Protein AF-A0A2V9W9T8-F1 (afdb_monomer)

Solvent-accessible surface area (backbone atoms only — not comparable to full-atom values): 9358 Å² total; per-residue (Å²): 104,85,89,73,42,72,38,23,26,44,35,59,33,46,97,81,64,81,66,38,65,84,40,49,20,57,44,72,73,28,68,50,71,67,50,46,57,50,45,52,52,53,26,51,53,37,30,36,73,73,71,32,62,92,55,62,76,53,64,46,82,41,70,53,76,79,90,75,57,45,49,22,30,40,35,36,38,64,43,96,86,76,39,62,35,36,39,41,30,47,30,69,92,55,33,87,76,69,62,41,52,23,72,48,64,62,72,39,48,57,71,54,33,48,53,38,44,69,62,23,70,52,42,60,54,43,68,31,44,97,96,48,75,48,33,58,59,66,62,51,24,52,48,48,23,52,53,25,45,50,57,69,72,40,74,84,62,61,63,52,75,42,80,69,39,79,47,85

Radius of gyration: 18.44 Å; Cα contacts (8 Å, |Δi|>4): 283; chains: 1; bounding box: 37×42×45 Å

Secondary structure (DSSP, 8-state):
-TTT-SSEEEEE--SS-S-TTTTT-EEEEE-SHHHHHHHHHHHHHHHHHHH-GGG---EEEEE-----SEEEEEEEEEETTTEEEEEEEE-STTHHHH--EEEEPSSP-HHHHHHHHHTSTHHHHHT--TT-PPP-HHHHHHHHHHHHHHHHH-TT-SEEEEEEEEE-

Foldseek 3Di:
DVVQADDKKKAFDFPPDPPRVVLVRIDGRQGDDVSVVVSQVSSQVSCCVPPNNNGGPGIDIGYHDDLPFFWKKWKWAQDPPQGIKIKIAGADDCCVPVVFIFIDADQDDLVRLVVRLVSGPCVVVLCPDPPDHHFPSSVSSVVSNVVRVCCVVCVVDRMDMDGTDGTD

Nearest PDB structures (foldseek):
  4xym-assembly1_B  TM=9.359E-01  e=5.471E-18  Candidatus Korarchaeum cryptofilum OPF8
  4xyl-assembly1_B  TM=9.035E-01  e=3.155E-16  Candidatus Korarchaeum cryptofilum OPF8
  4xz3-assembly1_D  TM=9.061E-01  e=4.289E-16  Candidatus Korarchaeum cryptofilum OPF8
  4xyl-assembly1_D  TM=9.225E-01  e=1.078E-15  Candidatus Korarchaeum cryptofilum OPF8
  4yak-assembly1_D  TM=9.056E-01  e=1.992E-15  Candidatus Korarchaeum cryptofilum OPF8

Structure (mmCIF, N/CA/C/O backbone):
data_AF-A0A2V9W9T8-F1
#
_entry.id   AF-A0A2V9W9T8-F1
#
loop_
_atom_site.group_PDB
_atom_site.id
_atom_site.type_symbol
_atom_site.label_atom_id
_atom_site.label_alt_id
_atom_site.label_comp_id
_atom_site.label_asym_id
_atom_site.label_entity_id
_atom_site.label_seq_id
_atom_site.pdbx_PDB_ins_code
_atom_site.Cartn_x
_atom_site.Cartn_y
_atom_site.Cartn_z
_atom_site.occupancy
_atom_site.B_iso_or_equiv
_atom_site.auth_seq_id
_atom_site.auth_comp_id
_atom_site.auth_asym_id
_atom_site.auth_atom_id
_atom_site.pdbx_PDB_model_num
ATOM 1 N N . ALA A 1 1 ? -1.472 4.694 -23.386 1.00 82.81 1 ALA A N 1
ATOM 2 C CA . ALA A 1 1 ? -1.363 5.999 -22.698 1.00 82.81 1 ALA A CA 1
ATOM 3 C C . ALA A 1 1 ? -2.503 6.929 -23.109 1.00 82.81 1 ALA A C 1
ATOM 5 O O . ALA A 1 1 ? -3.266 7.308 -22.236 1.00 82.81 1 ALA A O 1
ATOM 6 N N . ASN A 1 2 ? -2.699 7.203 -24.406 1.00 91.06 2 ASN A N 1
ATOM 7 C CA . ASN A 1 2 ? -3.766 8.099 -24.898 1.00 91.06 2 ASN A CA 1
ATOM 8 C C . ASN A 1 2 ? -5.186 7.740 -24.419 1.00 91.06 2 ASN A C 1
ATOM 10 O O . ASN A 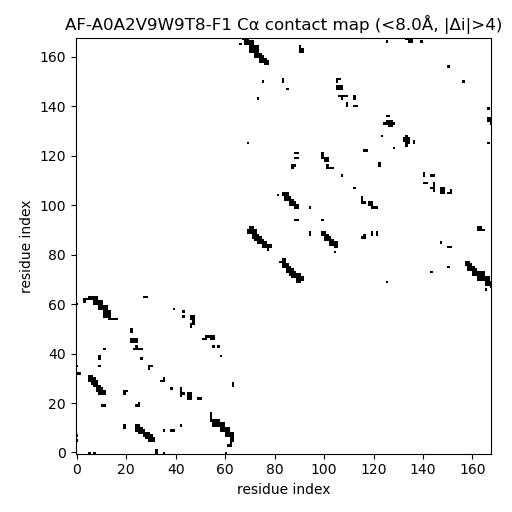1 2 ? -5.977 8.638 -24.170 1.00 91.06 2 ASN A O 1
ATOM 14 N N . SER A 1 3 ? -5.496 6.451 -24.233 1.00 94.81 3 SER A N 1
ATOM 15 C CA . SER A 1 3 ? -6.784 6.000 -23.681 1.00 94.81 3 SER A CA 1
ATOM 16 C C . SER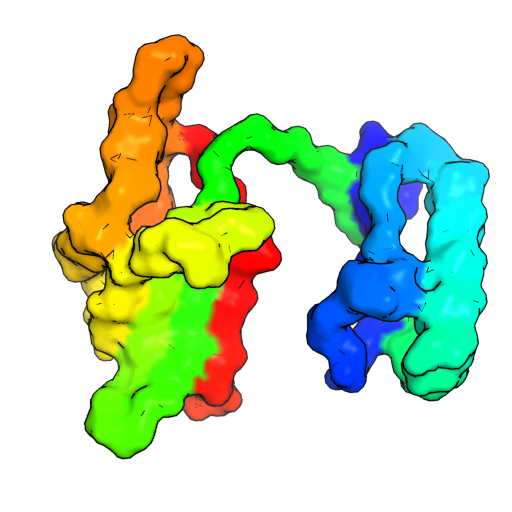 A 1 3 ? -6.955 6.231 -22.172 1.00 94.81 3 SER A C 1
ATOM 18 O O . SER A 1 3 ? -8.083 6.271 -21.702 1.00 94.81 3 SER A O 1
ATOM 20 N N . ILE A 1 4 ? -5.859 6.355 -21.413 1.00 94.44 4 ILE A N 1
ATOM 21 C CA . ILE A 1 4 ? -5.863 6.614 -19.959 1.00 94.44 4 ILE A CA 1
ATOM 22 C C . ILE A 1 4 ? -5.893 8.125 -19.684 1.00 94.44 4 ILE A C 1
ATOM 24 O O . ILE A 1 4 ? -6.480 8.562 -18.700 1.00 94.44 4 ILE A O 1
ATOM 28 N N . GLY A 1 5 ? -5.276 8.918 -20.563 1.00 95.19 5 GLY A N 1
ATOM 29 C CA . GLY A 1 5 ? -5.035 10.340 -20.343 1.00 95.19 5 GLY A CA 1
ATOM 30 C C . GLY A 1 5 ? -3.735 10.591 -19.575 1.00 95.19 5 GLY A C 1
ATOM 31 O O . GLY A 1 5 ? -3.278 9.761 -18.791 1.00 95.19 5 GLY A O 1
ATOM 32 N N . TYR A 1 6 ? -3.110 11.733 -19.847 1.00 95.88 6 TYR A N 1
ATOM 33 C CA . TYR A 1 6 ? -1.859 12.156 -19.220 1.00 95.88 6 TYR A CA 1
ATOM 34 C C . TYR A 1 6 ? -2.124 13.033 -17.979 1.00 95.88 6 TYR A C 1
ATOM 36 O O . TYR A 1 6 ? -3.119 13.759 -17.967 1.00 95.88 6 TYR A O 1
ATOM 44 N N . PRO A 1 7 ? -1.228 13.047 -16.971 1.00 96.62 7 PRO A N 1
ATOM 45 C CA . PRO A 1 7 ? 0.017 12.285 -16.903 1.00 96.62 7 PRO A CA 1
ATOM 46 C C . PRO A 1 7 ? -0.172 10.803 -16.545 1.00 96.62 7 PRO A C 1
ATOM 48 O O . PRO A 1 7 ? -1.097 10.426 -15.828 1.00 96.62 7 PRO A O 1
ATOM 51 N N . VAL A 1 8 ? 0.754 9.964 -17.016 1.00 97.75 8 VAL A N 1
ATOM 52 C CA . VAL A 1 8 ? 0.808 8.522 -16.721 1.00 97.75 8 VAL A CA 1
ATOM 53 C C . VAL A 1 8 ? 2.105 8.132 -16.011 1.00 97.75 8 VAL A C 1
ATOM 55 O O . VAL A 1 8 ? 3.074 8.892 -15.959 1.00 97.75 8 VAL A O 1
ATOM 58 N N . VAL A 1 9 ? 2.117 6.911 -15.489 1.00 97.38 9 VAL A N 1
ATOM 59 C CA . VAL A 1 9 ? 3.267 6.229 -14.901 1.00 97.38 9 VAL A CA 1
ATOM 60 C C . VAL A 1 9 ? 3.571 4.975 -15.712 1.00 97.38 9 VAL A C 1
ATOM 62 O O . VAL A 1 9 ? 2.650 4.235 -16.070 1.00 97.38 9 VAL A O 1
ATOM 65 N N . LEU A 1 10 ? 4.855 4.707 -15.952 1.00 97.94 10 LEU A N 1
ATOM 66 C CA . LEU A 1 10 ? 5.324 3.393 -16.392 1.00 97.94 10 LEU A CA 1
ATOM 67 C C . LEU A 1 10 ? 5.971 2.648 -15.227 1.00 97.94 10 LEU A C 1
ATOM 69 O O . LEU A 1 10 ? 6.828 3.201 -14.536 1.00 97.94 10 LEU A O 1
ATOM 73 N N . LYS A 1 11 ? 5.579 1.387 -15.030 1.00 97.31 11 LYS A N 1
ATOM 74 C CA . LYS A 1 11 ? 6.219 0.472 -14.072 1.00 97.31 11 LYS A CA 1
ATOM 75 C C . LYS A 1 11 ? 6.599 -0.822 -14.775 1.00 97.31 11 LYS A C 1
ATOM 77 O O . LYS A 1 11 ? 5.765 -1.383 -15.483 1.00 97.31 11 LYS A O 1
ATOM 82 N N . LEU A 1 12 ? 7.811 -1.305 -14.535 1.00 97.56 12 LEU A N 1
ATOM 83 C CA . LEU A 1 12 ? 8.317 -2.588 -15.005 1.00 97.56 12 LEU A CA 1
ATOM 84 C C . LEU A 1 12 ? 7.314 -3.709 -14.719 1.00 97.56 12 LEU A C 1
ATOM 86 O O . LEU A 1 12 ? 6.788 -3.822 -13.607 1.00 97.56 12 LEU A O 1
ATOM 90 N N . PHE A 1 13 ? 7.080 -4.538 -15.730 1.00 95.88 13 PHE A N 1
ATOM 91 C CA . PHE A 1 13 ? 6.431 -5.829 -15.589 1.00 95.88 13 PHE A CA 1
ATOM 92 C C . PHE A 1 13 ? 7.507 -6.920 -15.597 1.00 95.88 13 PHE A C 1
ATOM 94 O O . PHE A 1 13 ? 8.297 -7.016 -16.535 1.00 95.88 13 PHE A O 1
ATOM 101 N N . SER A 1 14 ? 7.574 -7.684 -14.511 1.00 94.12 14 SER A N 1
ATOM 102 C CA . SER A 1 14 ? 8.561 -8.734 -14.269 1.00 94.12 14 SER A CA 1
ATOM 103 C C . SER A 1 14 ? 7.986 -9.724 -13.257 1.00 94.12 14 SER A C 1
ATOM 105 O O . SER A 1 14 ? 7.247 -9.312 -12.361 1.00 94.12 14 SER A O 1
ATOM 107 N N . GLU A 1 15 ? 8.315 -11.006 -13.398 1.00 91.50 15 GLU A N 1
ATOM 108 C CA . GLU A 1 15 ? 7.912 -12.069 -12.462 1.00 91.50 15 GLU A CA 1
ATOM 109 C C . GLU A 1 15 ? 8.930 -12.285 -11.332 1.00 91.50 15 GLU A C 1
ATOM 111 O O . GLU A 1 15 ? 8.627 -12.924 -10.329 1.00 91.50 15 GLU A O 1
ATOM 116 N N . THR A 1 16 ? 10.137 -11.744 -11.484 1.00 88.75 16 THR A N 1
ATOM 117 C CA . THR A 1 16 ? 11.289 -11.996 -10.605 1.00 88.75 16 THR A CA 1
ATOM 118 C C . THR A 1 16 ? 11.706 -10.760 -9.811 1.00 88.75 16 THR A C 1
ATOM 120 O O . THR A 1 16 ? 12.253 -10.888 -8.718 1.00 88.75 16 THR A O 1
ATOM 123 N N . ILE A 1 17 ? 11.447 -9.556 -10.333 1.00 89.06 17 ILE A N 1
ATOM 124 C CA . ILE A 1 17 ? 11.831 -8.294 -9.693 1.00 89.06 17 ILE A CA 1
ATOM 125 C C . ILE A 1 17 ? 10.666 -7.741 -8.869 1.00 89.06 17 ILE A C 1
ATOM 127 O O . ILE A 1 17 ? 9.690 -7.216 -9.412 1.00 89.06 17 ILE A O 1
ATOM 131 N N . THR A 1 18 ? 10.808 -7.787 -7.544 1.00 85.19 18 THR A N 1
ATOM 132 C CA . THR A 1 18 ? 9.840 -7.230 -6.587 1.00 85.19 18 THR A CA 1
ATOM 133 C C . THR A 1 18 ? 10.031 -5.719 -6.400 1.00 85.19 18 THR A C 1
ATOM 135 O O . THR A 1 18 ? 9.091 -4.942 -6.592 1.00 85.19 18 THR A O 1
ATOM 138 N N . HIS A 1 19 ? 11.263 -5.269 -6.138 1.00 87.75 19 HIS A N 1
ATOM 139 C CA . HIS A 1 19 ? 11.604 -3.855 -5.935 1.00 87.75 19 HIS A CA 1
ATOM 140 C C . HIS A 1 19 ? 11.970 -3.150 -7.248 1.00 87.75 19 HIS A C 1
ATOM 142 O O . HIS A 1 19 ? 13.130 -2.963 -7.610 1.00 87.75 19 HIS A O 1
ATOM 148 N N . LYS A 1 20 ? 10.940 -2.728 -7.989 1.00 91.19 20 LYS A N 1
ATOM 149 C CA . LYS A 1 20 ? 11.084 -2.108 -9.322 1.00 91.19 20 LYS A CA 1
ATOM 150 C C . LYS A 1 20 ? 11.929 -0.833 -9.310 1.00 91.19 20 LYS A C 1
ATOM 152 O O . LYS A 1 20 ? 12.628 -0.570 -10.282 1.00 91.19 20 LYS A O 1
ATOM 157 N N . THR A 1 21 ? 11.859 -0.027 -8.253 1.00 90.06 21 THR A N 1
ATOM 158 C CA . THR A 1 21 ? 12.597 1.245 -8.166 1.00 90.06 21 THR A CA 1
ATOM 159 C C . THR A 1 21 ? 14.113 1.030 -8.176 1.00 90.06 21 THR A C 1
ATOM 161 O O . THR A 1 21 ? 14.822 1.778 -8.848 1.00 90.06 21 THR A O 1
ATOM 164 N N . ASP A 1 22 ? 14.604 -0.032 -7.536 1.00 89.56 22 ASP A N 1
ATOM 165 C CA . ASP A 1 22 ? 16.040 -0.317 -7.380 1.00 89.56 22 ASP A CA 1
ATOM 166 C C . ASP A 1 22 ? 16.721 -0.577 -8.733 1.00 89.56 22 ASP A C 1
ATOM 168 O O . ASP A 1 22 ? 17.856 -0.162 -9.004 1.00 89.56 22 ASP A O 1
ATOM 172 N N . VAL A 1 23 ? 15.968 -1.178 -9.654 1.00 92.94 23 VAL A N 1
ATOM 173 C CA . VAL A 1 23 ? 16.396 -1.434 -11.034 1.00 92.94 23 VAL A CA 1
ATOM 174 C C . VAL A 1 23 ? 16.021 -0.314 -12.010 1.00 92.94 23 VAL A C 1
ATOM 176 O O . VAL A 1 23 ? 16.103 -0.505 -13.217 1.00 92.94 23 VAL A O 1
ATOM 179 N N . GLY A 1 24 ? 15.592 0.857 -11.523 1.00 93.56 24 GLY A N 1
ATOM 180 C CA . GLY A 1 24 ? 15.155 1.964 -12.385 1.00 93.56 24 GLY A CA 1
ATOM 181 C C . GLY A 1 24 ? 13.846 1.685 -13.137 1.00 93.56 24 GLY A C 1
ATOM 182 O O . GLY A 1 24 ? 13.535 2.345 -14.127 1.00 93.56 24 GLY A O 1
ATOM 183 N N . GLY A 1 25 ? 13.065 0.711 -12.670 1.00 95.44 25 GLY A N 1
ATOM 184 C CA . GLY A 1 25 ? 11.860 0.192 -13.307 1.00 95.44 25 GLY A CA 1
ATOM 185 C C . GLY A 1 25 ? 10.604 1.042 -13.135 1.00 95.44 25 GLY A C 1
ATOM 186 O O . GLY A 1 25 ? 9.515 0.559 -13.432 1.00 95.44 25 GLY A O 1
ATOM 187 N N . VAL A 1 26 ? 10.706 2.275 -12.636 1.00 96.50 26 VAL A N 1
ATOM 188 C CA . VAL A 1 26 ? 9.562 3.174 -12.428 1.00 96.50 26 VAL A CA 1
ATOM 189 C C . VAL A 1 26 ? 9.871 4.548 -13.014 1.00 96.50 26 VAL A C 1
ATOM 191 O O . VAL A 1 26 ? 10.901 5.140 -12.709 1.00 96.50 26 VAL A O 1
ATOM 194 N N . GLN A 1 27 ? 8.963 5.066 -13.841 1.00 97.38 27 GLN A N 1
ATOM 195 C CA . GLN A 1 27 ? 9.041 6.401 -14.439 1.00 97.38 27 GLN A CA 1
ATOM 196 C C . GLN A 1 27 ? 7.710 7.124 -14.222 1.00 97.38 27 GLN A C 1
ATOM 198 O O . GLN A 1 27 ? 6.662 6.669 -14.688 1.00 97.38 27 GLN A O 1
ATOM 203 N N . LEU A 1 28 ? 7.747 8.226 -13.473 1.00 96.00 28 LEU A N 1
ATOM 204 C CA . LEU A 1 28 ? 6.565 8.956 -13.007 1.00 96.00 28 LEU A CA 1
ATOM 205 C C . LEU A 1 28 ? 6.287 10.200 -13.861 1.00 96.00 28 LEU A C 1
ATOM 207 O O . LEU A 1 28 ? 7.177 10.719 -14.529 1.00 96.00 28 LEU A O 1
ATOM 211 N N . ASN A 1 29 ? 5.062 10.729 -13.759 1.00 95.88 29 ASN A N 1
ATOM 212 C CA . ASN A 1 29 ? 4.682 12.053 -14.270 1.00 95.88 29 ASN A CA 1
ATOM 213 C C . ASN A 1 29 ? 4.971 12.261 -15.772 1.00 95.88 29 ASN A C 1
ATOM 215 O O . ASN A 1 29 ? 5.424 13.327 -16.189 1.00 95.88 29 ASN A O 1
ATOM 219 N N . LEU A 1 30 ? 4.712 11.240 -16.590 1.00 97.56 30 LEU A N 1
ATOM 220 C CA . LEU A 1 30 ? 4.925 11.276 -18.036 1.00 97.56 30 LEU A CA 1
ATOM 221 C C . LEU A 1 30 ? 3.752 12.006 -18.682 1.00 97.56 30 LEU A C 1
ATOM 223 O O . LEU A 1 30 ? 2.617 11.559 -18.545 1.00 97.56 30 LEU A O 1
ATOM 227 N N . ARG A 1 31 ? 4.009 13.139 -19.340 1.00 97.50 31 ARG A N 1
ATOM 228 C CA . ARG A 1 31 ? 2.965 14.099 -19.754 1.00 97.50 31 ARG A CA 1
ATOM 229 C C . ARG A 1 31 ? 2.554 14.014 -21.220 1.00 97.50 31 ARG A C 1
ATOM 231 O O . ARG A 1 31 ? 1.563 14.630 -21.595 1.00 97.50 31 ARG A O 1
ATOM 238 N N . ASP A 1 32 ? 3.289 13.259 -22.025 1.00 97.75 32 ASP A N 1
ATOM 239 C CA . ASP A 1 32 ? 3.049 13.128 -23.458 1.00 97.75 32 ASP A CA 1
ATOM 240 C C . ASP A 1 32 ? 3.582 11.792 -24.007 1.00 97.75 32 ASP A C 1
ATOM 242 O O . ASP A 1 32 ? 4.167 10.968 -23.294 1.00 97.75 32 ASP A O 1
ATOM 246 N N . GLU A 1 33 ? 3.328 11.544 -25.291 1.00 97.75 33 GLU A N 1
ATOM 247 C CA . GLU A 1 33 ? 3.736 10.320 -25.982 1.00 97.75 33 GLU A CA 1
ATOM 248 C C . GLU A 1 33 ? 5.258 10.147 -26.031 1.00 97.75 33 GLU A C 1
ATOM 250 O O . GLU A 1 33 ? 5.763 9.042 -25.811 1.00 97.75 33 GLU A O 1
ATOM 255 N N . THR A 1 34 ? 5.993 11.229 -26.281 1.00 98.19 34 THR A N 1
ATOM 256 C CA . THR A 1 34 ? 7.455 11.210 -26.377 1.00 98.19 34 THR A CA 1
ATOM 257 C C . THR A 1 34 ? 8.077 10.809 -25.042 1.00 98.19 34 THR A C 1
ATOM 259 O O . THR A 1 34 ? 8.932 9.921 -25.002 1.00 98.19 34 THR A O 1
ATOM 262 N N . ALA A 1 35 ? 7.597 11.384 -23.937 1.00 98.06 35 ALA A N 1
ATOM 263 C CA . ALA A 1 35 ? 8.007 11.038 -22.583 1.00 98.06 35 ALA A CA 1
ATOM 264 C C . ALA A 1 35 ? 7.761 9.553 -22.282 1.00 98.06 35 ALA A C 1
ATOM 266 O O . ALA A 1 35 ? 8.640 8.888 -21.737 1.00 98.06 35 ALA A O 1
ATOM 267 N N . VAL A 1 36 ? 6.614 9.000 -22.694 1.00 98.12 36 VAL A N 1
ATOM 268 C CA . VAL A 1 36 ? 6.301 7.569 -22.525 1.00 98.12 36 VAL A CA 1
ATOM 269 C C . VAL A 1 36 ? 7.253 6.677 -23.321 1.00 98.12 36 VAL A C 1
ATOM 271 O O . VAL A 1 36 ? 7.772 5.701 -22.778 1.00 98.12 36 VAL A O 1
ATOM 274 N N . ARG A 1 37 ? 7.525 7.003 -24.590 1.00 98.00 37 ARG A N 1
ATOM 275 C CA . ARG A 1 37 ? 8.449 6.223 -25.434 1.00 98.00 37 ARG A CA 1
ATOM 276 C C . ARG A 1 37 ? 9.874 6.237 -24.885 1.00 98.00 37 ARG A C 1
ATOM 278 O O . ARG A 1 37 ? 10.534 5.199 -24.874 1.00 98.00 37 ARG A O 1
ATOM 285 N N . ASN A 1 38 ? 10.331 7.392 -24.408 1.00 98.38 38 ASN A N 1
ATOM 286 C CA . ASN A 1 38 ? 11.647 7.530 -23.794 1.00 98.38 38 ASN A CA 1
ATOM 287 C C . ASN A 1 38 ? 11.726 6.746 -22.480 1.00 98.38 38 ASN A C 1
ATOM 289 O O . ASN A 1 38 ? 12.643 5.950 -22.306 1.00 98.38 38 ASN A O 1
ATOM 293 N N . ALA A 1 39 ? 10.727 6.888 -21.607 1.00 98.12 39 ALA A N 1
ATOM 294 C CA . ALA A 1 39 ? 10.653 6.165 -20.342 1.00 98.12 39 ALA A CA 1
ATOM 295 C C . ALA A 1 39 ? 10.664 4.638 -20.525 1.00 98.12 39 ALA A C 1
ATOM 297 O O . ALA A 1 39 ? 11.348 3.947 -19.774 1.00 98.12 39 ALA A O 1
ATOM 298 N N . TYR A 1 40 ? 9.970 4.110 -21.540 1.00 98.25 40 TYR A N 1
ATOM 299 C CA . TYR A 1 40 ? 10.007 2.681 -21.869 1.00 98.25 40 TYR A CA 1
ATOM 300 C C . TYR A 1 40 ? 11.436 2.200 -22.150 1.00 98.25 40 TYR A C 1
ATOM 302 O O . TYR A 1 40 ? 11.889 1.230 -21.547 1.00 98.25 40 TYR A O 1
ATOM 310 N N . ARG A 1 41 ? 12.159 2.903 -23.034 1.00 98.19 41 ARG A N 1
ATOM 311 C CA . ARG A 1 41 ? 13.544 2.558 -23.396 1.00 98.19 41 ARG A CA 1
ATOM 312 C C . ARG A 1 41 ? 14.479 2.671 -22.196 1.00 98.19 41 ARG A C 1
ATOM 314 O O . ARG A 1 41 ? 15.297 1.785 -21.990 1.00 98.19 41 ARG A O 1
ATOM 321 N N . THR A 1 42 ? 14.325 3.715 -21.382 1.00 98.00 42 THR A N 1
ATOM 322 C CA . THR A 1 42 ? 15.115 3.898 -20.157 1.00 98.00 42 THR A CA 1
ATOM 323 C C . THR A 1 42 ? 14.927 2.736 -19.184 1.00 98.00 42 THR A C 1
ATOM 325 O O . THR A 1 42 ? 15.915 2.204 -18.683 1.00 98.00 42 THR A O 1
ATOM 328 N N . ILE A 1 43 ? 13.680 2.314 -18.938 1.00 97.69 43 ILE A N 1
ATOM 329 C CA . ILE A 1 43 ? 13.399 1.166 -18.064 1.00 97.69 43 ILE A CA 1
ATOM 330 C C . ILE A 1 43 ? 14.025 -0.104 -18.645 1.00 97.69 43 ILE A C 1
ATOM 332 O O . ILE A 1 43 ? 14.710 -0.822 -17.922 1.00 97.69 43 ILE A O 1
ATOM 336 N N . GLN A 1 44 ? 13.821 -0.367 -19.938 1.00 97.56 44 GLN A N 1
ATOM 337 C CA . GLN A 1 44 ? 14.360 -1.556 -20.596 1.00 97.56 44 GLN A CA 1
ATOM 338 C C . GLN A 1 44 ? 15.883 -1.634 -20.452 1.00 97.56 44 GLN A C 1
ATOM 340 O O . GLN A 1 44 ? 16.398 -2.629 -19.944 1.00 97.56 44 GLN A O 1
ATOM 345 N N . SER A 1 45 ? 16.597 -0.567 -20.820 1.00 97.25 45 SER A N 1
ATOM 346 C CA . SER A 1 45 ? 18.056 -0.523 -20.716 1.00 97.25 45 SER A CA 1
ATOM 347 C C . SER A 1 45 ? 18.536 -0.697 -19.275 1.00 97.25 45 SER A C 1
ATOM 349 O O . SER A 1 45 ? 19.445 -1.486 -19.032 1.00 97.25 45 SER A O 1
AT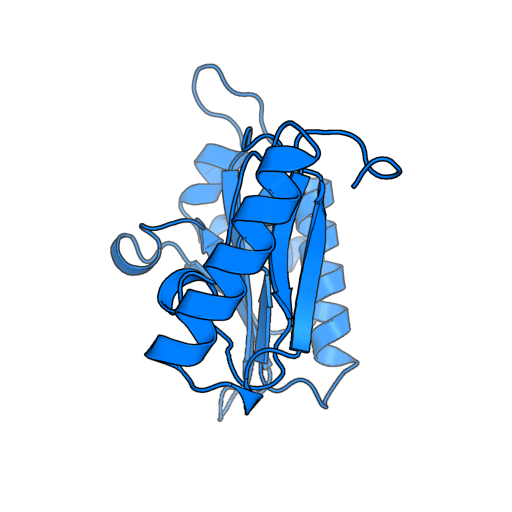OM 351 N N . SER A 1 46 ? 17.905 -0.020 -18.306 1.00 96.44 46 SER A N 1
ATOM 352 C CA . SER A 1 46 ? 18.325 -0.115 -16.903 1.00 96.44 46 SER A CA 1
ATOM 353 C C . SER A 1 46 ? 18.122 -1.518 -16.324 1.00 96.44 46 SER A C 1
ATOM 355 O O . SER A 1 46 ? 18.964 -1.983 -15.557 1.00 96.44 46 SER A O 1
ATOM 357 N N . VAL A 1 47 ? 17.039 -2.204 -16.701 1.00 95.31 47 VAL A N 1
ATOM 358 C CA . VAL A 1 47 ? 16.766 -3.579 -16.260 1.00 95.31 47 VAL A CA 1
ATOM 359 C C . VAL A 1 47 ? 17.723 -4.566 -16.922 1.00 95.31 47 VAL A C 1
ATOM 361 O O . VAL A 1 47 ? 18.253 -5.433 -16.231 1.00 95.31 47 VAL A O 1
ATOM 364 N N . HIS A 1 48 ? 18.002 -4.415 -18.220 1.00 95.19 48 HIS A N 1
ATOM 365 C CA . HIS A 1 48 ? 18.981 -5.255 -18.917 1.00 95.19 48 HIS A CA 1
ATOM 366 C C . HIS A 1 48 ? 20.366 -5.152 -18.263 1.00 95.19 48 HIS A C 1
ATOM 368 O O . HIS A 1 48 ? 21.006 -6.173 -18.034 1.00 95.19 48 HIS A O 1
ATOM 374 N N . GLU A 1 49 ? 20.796 -3.939 -17.906 1.00 95.25 49 GLU A N 1
ATOM 375 C CA . GLU A 1 49 ? 22.090 -3.695 -17.263 1.00 95.25 49 GLU A CA 1
ATOM 376 C C . GLU A 1 49 ? 22.158 -4.257 -15.835 1.00 95.25 49 GLU A C 1
ATOM 378 O O . GLU A 1 49 ? 23.130 -4.915 -15.471 1.00 95.25 49 GLU A O 1
ATOM 383 N N . LYS A 1 50 ? 21.134 -4.004 -15.012 1.00 94.31 50 LYS A N 1
ATOM 384 C CA . LYS A 1 50 ? 21.179 -4.308 -13.571 1.00 94.31 50 LYS A CA 1
ATOM 385 C C . LYS A 1 50 ? 20.706 -5.710 -13.206 1.00 94.31 50 LYS A C 1
ATOM 387 O O . LYS A 1 50 ? 21.113 -6.233 -12.174 1.00 94.31 50 LYS A O 1
ATOM 392 N N . ALA A 1 51 ? 19.807 -6.286 -13.998 1.00 91.25 51 ALA A N 1
ATOM 393 C CA . ALA A 1 51 ? 19.155 -7.555 -13.690 1.00 91.25 51 ALA A CA 1
ATOM 394 C C . ALA A 1 51 ? 19.221 -8.568 -14.841 1.00 91.25 51 ALA A C 1
ATOM 396 O O . ALA A 1 51 ? 18.970 -9.745 -14.613 1.00 91.25 51 ALA A O 1
ATOM 397 N N . GLY A 1 52 ? 19.580 -8.158 -16.059 1.00 91.31 52 GLY A N 1
ATOM 398 C CA . GLY A 1 52 ? 19.625 -9.026 -17.235 1.00 91.31 52 GL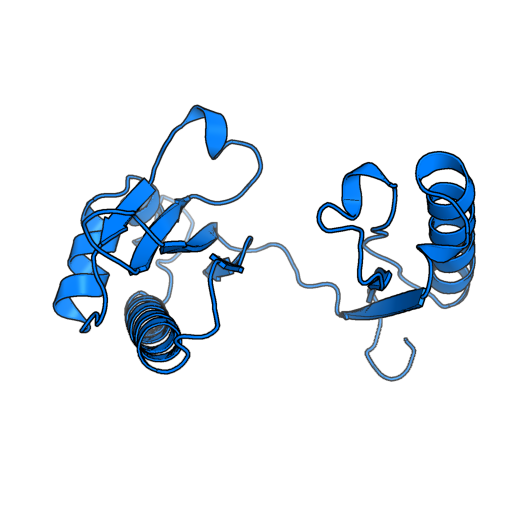Y A CA 1
ATOM 399 C C . GLY A 1 52 ? 18.318 -9.041 -18.032 1.00 91.31 52 GLY A C 1
ATOM 400 O O . GLY A 1 52 ? 17.231 -8.795 -17.505 1.00 91.31 52 GLY A O 1
ATOM 401 N N . GLU A 1 53 ? 18.428 -9.347 -19.326 1.00 89.31 53 GLU A N 1
ATOM 402 C CA . GLU A 1 53 ? 17.347 -9.161 -20.310 1.00 89.31 53 GLU A CA 1
ATOM 403 C C . GLU A 1 53 ? 16.089 -9.988 -20.015 1.00 89.31 53 GLU A C 1
ATOM 405 O O . GLU A 1 53 ? 14.972 -9.504 -20.186 1.00 89.31 53 GLU A O 1
ATOM 410 N N . GLY A 1 54 ? 16.254 -11.212 -19.499 1.00 92.06 54 GLY A N 1
ATOM 411 C CA . GLY A 1 54 ? 15.141 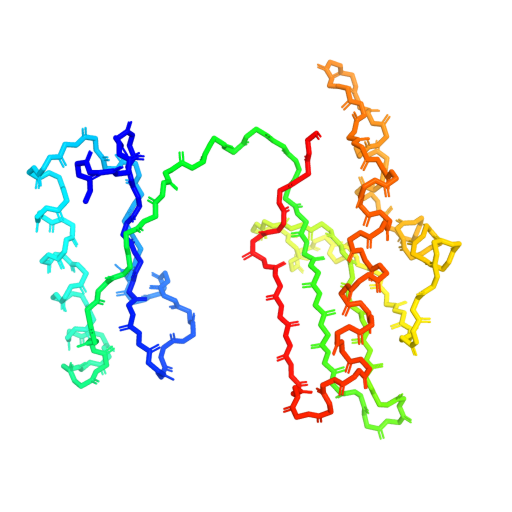-12.116 -19.184 1.00 92.06 54 GLY A CA 1
ATOM 412 C C . GLY A 1 54 ? 14.184 -11.600 -18.103 1.00 92.06 54 GLY A C 1
ATOM 413 O O . GLY A 1 54 ? 13.107 -12.158 -17.926 1.00 92.06 54 GLY A O 1
ATOM 414 N N . ASN A 1 55 ? 14.548 -10.526 -17.396 1.00 92.69 55 ASN A N 1
ATOM 415 C CA . ASN A 1 55 ? 13.723 -9.935 -16.347 1.00 92.69 55 ASN A CA 1
ATOM 416 C C . ASN A 1 55 ? 12.824 -8.793 -16.845 1.00 92.69 55 ASN A C 1
ATOM 418 O O . ASN A 1 55 ? 12.033 -8.264 -16.059 1.00 92.69 55 ASN A O 1
ATOM 422 N N . PHE A 1 56 ? 12.916 -8.414 -18.125 1.00 95.38 56 PHE A N 1
ATOM 423 C CA . PHE A 1 56 ? 12.071 -7.392 -18.738 1.00 95.38 56 PHE A CA 1
ATOM 424 C C . PHE A 1 56 ? 10.942 -8.029 -19.562 1.00 95.38 56 PHE A C 1
ATOM 426 O O . PHE A 1 56 ? 11.121 -8.383 -20.724 1.00 95.38 56 PHE A O 1
ATOM 433 N N . LEU A 1 57 ? 9.742 -8.121 -18.979 1.00 96.38 57 LEU A N 1
ATOM 434 C CA . LEU A 1 57 ? 8.540 -8.607 -19.677 1.00 96.38 57 LEU A CA 1
ATOM 435 C C . LEU A 1 57 ? 7.697 -7.459 -20.264 1.00 96.38 57 LEU A C 1
ATOM 437 O O . LEU A 1 57 ? 6.587 -7.670 -20.752 1.00 96.38 57 LEU A O 1
ATOM 441 N N . GLY A 1 58 ? 8.212 -6.228 -20.208 1.00 96.12 58 GLY A N 1
ATOM 442 C CA . GLY A 1 58 ? 7.540 -5.009 -20.647 1.00 96.12 58 GLY A CA 1
ATOM 443 C C . GLY A 1 58 ? 7.245 -4.050 -19.495 1.00 96.12 58 GLY A C 1
ATOM 444 O O . GLY A 1 58 ? 7.919 -4.039 -18.465 1.00 96.12 58 GLY A O 1
ATOM 445 N N . VAL A 1 59 ? 6.227 -3.208 -19.675 1.00 97.50 59 VAL A N 1
ATOM 446 C CA . VAL A 1 59 ? 5.800 -2.225 -18.672 1.00 97.50 59 VAL A CA 1
ATOM 447 C C . VAL A 1 59 ? 4.281 -2.179 -18.567 1.00 97.50 59 VAL A C 1
ATOM 449 O O . VAL A 1 59 ? 3.562 -2.374 -19.545 1.00 97.50 59 VAL A O 1
ATOM 452 N N . THR A 1 60 ? 3.792 -1.842 -17.381 1.00 97.19 60 THR A N 1
ATOM 453 C CA . THR A 1 60 ? 2.402 -1.441 -17.157 1.00 97.19 60 THR A CA 1
ATOM 454 C C . THR A 1 60 ? 2.273 0.073 -17.293 1.00 97.19 60 THR A C 1
ATOM 456 O O . THR A 1 60 ? 3.155 0.815 -16.854 1.00 97.19 60 THR A O 1
ATOM 459 N N . VAL A 1 61 ? 1.170 0.530 -17.892 1.00 97.12 61 VAL A N 1
ATOM 460 C CA . VAL A 1 61 ? 0.811 1.952 -17.985 1.00 97.12 61 VAL A CA 1
ATOM 461 C C . VAL A 1 61 ? -0.314 2.220 -16.998 1.00 97.12 61 VAL A C 1
ATOM 463 O O . VAL A 1 61 ? -1.356 1.574 -17.072 1.00 97.12 61 VAL A O 1
ATOM 466 N N . GLN A 1 62 ? -0.108 3.157 -16.081 1.00 96.56 62 GLN A N 1
ATOM 467 C CA . GLN A 1 62 ? -1.069 3.488 -15.025 1.00 96.56 62 GLN A CA 1
ATOM 468 C C . GLN A 1 62 ? -1.331 5.000 -15.014 1.00 96.56 62 GLN A C 1
ATOM 470 O O . GLN A 1 62 ? -0.432 5.762 -15.379 1.00 96.56 62 GLN A O 1
ATOM 475 N N . PRO A 1 63 ? -2.528 5.467 -14.620 1.00 95.69 63 PRO A N 1
ATOM 476 C CA . PRO A 1 63 ? -2.757 6.893 -14.402 1.00 95.69 63 PRO A CA 1
ATOM 477 C C . PRO A 1 63 ? -1.845 7.417 -13.284 1.00 95.69 63 PRO A C 1
ATOM 479 O O . PRO A 1 63 ? -1.583 6.717 -12.304 1.00 95.69 63 PRO A O 1
ATOM 482 N N . MET A 1 64 ? -1.360 8.653 -13.417 1.00 94.19 64 MET A N 1
ATOM 483 C CA . MET A 1 64 ? -0.634 9.321 -12.339 1.00 94.19 64 MET A CA 1
ATOM 484 C C . MET A 1 64 ? -1.634 9.915 -11.345 1.00 94.19 64 MET A C 1
ATOM 486 O O . MET A 1 64 ? -2.300 10.909 -11.637 1.00 94.19 64 MET A O 1
ATOM 490 N N . LEU A 1 65 ? -1.721 9.320 -10.157 1.00 89.12 65 LEU A N 1
ATOM 491 C CA . LEU A 1 65 ? -2.522 9.864 -9.065 1.00 89.12 65 LEU A CA 1
ATOM 492 C C . LEU A 1 65 ? -1.792 11.040 -8.403 1.00 89.12 65 LEU A C 1
ATOM 494 O O . LEU A 1 65 ? -0.564 11.044 -8.290 1.00 89.12 65 LEU A O 1
ATOM 498 N N . LYS A 1 66 ? -2.551 12.042 -7.952 1.00 80.12 66 LYS A N 1
ATOM 499 C CA . LYS A 1 66 ? -2.013 13.090 -7.080 1.00 80.12 66 LYS A CA 1
ATOM 500 C C . LYS A 1 66 ? -1.759 12.486 -5.701 1.00 80.12 66 LYS A C 1
ATOM 502 O O . LYS A 1 66 ? -2.648 11.849 -5.147 1.00 80.12 66 LYS A O 1
ATOM 507 N N . LEU A 1 67 ? -0.577 12.723 -5.138 1.00 70.00 67 LEU A N 1
ATOM 508 C CA . LEU A 1 67 ? -0.200 12.278 -3.788 1.00 70.00 67 LEU A CA 1
ATOM 509 C C . LEU A 1 67 ? -0.801 13.193 -2.702 1.00 70.00 67 LEU A C 1
ATOM 511 O O . LEU A 1 67 ? -0.126 13.605 -1.762 1.00 70.00 67 LEU A O 1
ATOM 515 N N . GLU A 1 68 ? -2.069 13.571 -2.849 1.00 79.44 68 GLU A N 1
ATOM 516 C CA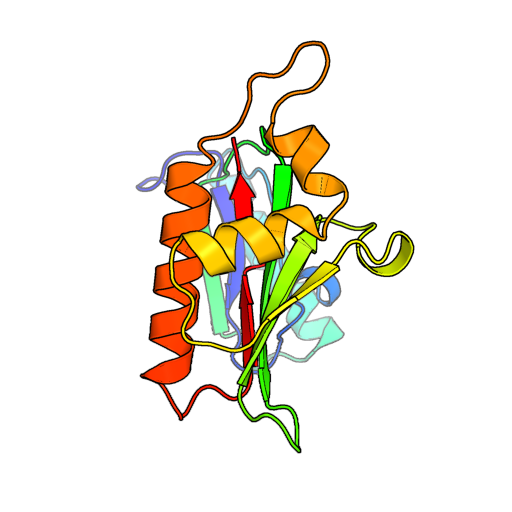 . GLU A 1 68 ? -2.791 14.317 -1.821 1.00 79.44 68 GLU A CA 1
ATOM 517 C C . GLU A 1 68 ? -3.459 13.311 -0.883 1.00 79.44 68 GLU A C 1
ATOM 519 O O . GLU A 1 68 ? -4.514 12.770 -1.179 1.00 79.44 68 GLU A O 1
ATOM 524 N N . GLY A 1 69 ? -2.805 13.022 0.239 1.00 85.50 69 GLY A N 1
ATOM 525 C CA . GLY A 1 69 ? -3.334 12.122 1.260 1.00 85.50 69 GLY A CA 1
ATOM 526 C C . GLY A 1 69 ? -2.283 11.761 2.298 1.00 85.50 69 GLY A C 1
ATOM 527 O O . GLY A 1 69 ? -1.232 12.409 2.386 1.00 85.50 69 GLY A O 1
ATOM 528 N N . TYR A 1 70 ? -2.591 10.761 3.106 1.00 89.62 70 TYR A N 1
ATOM 529 C CA . TYR A 1 70 ? -1.655 10.048 3.961 1.00 89.62 70 TYR A CA 1
ATOM 530 C C . TYR A 1 70 ? -1.288 8.731 3.283 1.00 89.62 70 TYR A C 1
ATOM 532 O O . TYR A 1 70 ? -2.167 8.012 2.810 1.00 89.62 70 TYR A O 1
ATOM 540 N N . GLU A 1 71 ? 0.006 8.430 3.225 1.00 91.88 71 GLU A N 1
ATOM 541 C CA . GLU A 1 71 ? 0.480 7.111 2.817 1.00 91.88 71 GLU A CA 1
ATOM 542 C C . GLU A 1 71 ? 0.397 6.172 4.017 1.00 91.88 71 GLU A C 1
ATOM 544 O O . GLU A 1 71 ? 0.877 6.496 5.104 1.00 91.88 71 GLU A O 1
ATOM 549 N N . LEU A 1 72 ? -0.221 5.017 3.809 1.00 94.25 72 LEU A N 1
ATOM 550 C CA . LEU A 1 72 ? -0.372 3.943 4.780 1.00 94.25 72 LEU A CA 1
ATOM 551 C C . LEU A 1 72 ? 0.215 2.658 4.201 1.00 94.25 72 LEU A C 1
ATOM 553 O O . LEU A 1 72 ? 0.284 2.487 2.981 1.00 94.25 72 LEU A O 1
ATOM 557 N N . ILE A 1 73 ? 0.598 1.740 5.079 1.00 94.94 73 ILE A N 1
ATOM 558 C CA . ILE A 1 73 ? 0.948 0.371 4.711 1.00 94.94 73 ILE A CA 1
ATOM 559 C C . ILE A 1 73 ? -0.076 -0.585 5.306 1.00 94.94 73 ILE A C 1
ATOM 561 O O . ILE A 1 73 ? -0.425 -0.486 6.484 1.00 94.94 73 ILE A O 1
ATOM 565 N N . VAL A 1 74 ? -0.542 -1.522 4.484 1.00 97.38 74 VAL A N 1
ATOM 566 C CA . VAL A 1 74 ? -1.357 -2.653 4.927 1.00 97.38 74 VAL A CA 1
ATOM 567 C C . VAL A 1 74 ? -0.742 -3.920 4.377 1.00 97.38 74 VAL A C 1
ATOM 569 O O . VAL A 1 74 ? -0.412 -3.979 3.197 1.00 97.38 74 VAL A O 1
ATOM 572 N N . GLY A 1 75 ? -0.568 -4.931 5.214 1.00 97.00 75 GLY A N 1
ATOM 573 C CA . GLY A 1 75 ? 0.039 -6.176 4.774 1.00 97.00 75 GLY A CA 1
ATOM 574 C C . GLY A 1 75 ? -0.361 -7.368 5.616 1.00 97.00 75 GLY A C 1
ATOM 575 O O . GLY A 1 75 ? -1.037 -7.239 6.635 1.00 97.00 75 GLY A O 1
ATOM 576 N N . SER A 1 76 ? 0.061 -8.545 5.182 1.00 97.69 76 SER A N 1
ATOM 577 C CA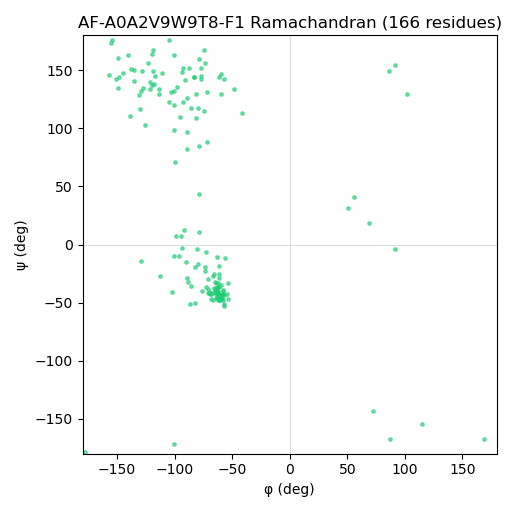 . SER A 1 76 ? -0.038 -9.771 5.947 1.00 97.69 76 SER A CA 1
ATOM 578 C C . SER A 1 76 ? 1.107 -10.710 5.619 1.00 97.69 76 SER A C 1
ATOM 580 O O . SER A 1 76 ? 1.520 -10.807 4.467 1.00 97.69 76 SER A O 1
ATOM 582 N N . SER A 1 77 ? 1.576 -11.431 6.631 1.00 97.00 77 SER A N 1
ATOM 583 C CA . SER A 1 77 ? 2.535 -12.523 6.501 1.00 97.00 77 SER A CA 1
ATOM 584 C C . SER A 1 77 ? 2.168 -13.666 7.450 1.00 97.00 77 SER A C 1
ATOM 586 O O . SER A 1 77 ? 1.369 -13.494 8.373 1.00 97.00 77 SER A O 1
ATOM 588 N N . ILE A 1 78 ? 2.718 -14.856 7.208 1.00 96.62 78 ILE A N 1
ATOM 589 C CA . ILE A 1 78 ? 2.513 -16.016 8.082 1.00 96.62 78 ILE A CA 1
ATOM 590 C C . ILE A 1 78 ? 3.535 -16.003 9.222 1.00 96.62 78 ILE A C 1
ATOM 592 O O . ILE A 1 78 ? 4.734 -16.162 8.996 1.00 96.62 78 ILE A O 1
ATOM 596 N N . ASP A 1 79 ? 3.043 -15.891 10.451 1.00 96.25 79 ASP A N 1
ATOM 597 C CA . ASP A 1 79 ? 3.787 -16.202 11.664 1.00 96.25 79 ASP A CA 1
ATOM 598 C C . ASP A 1 79 ? 3.748 -17.711 11.959 1.00 96.25 79 ASP A C 1
ATOM 600 O O . ASP A 1 79 ? 2.744 -18.393 11.733 1.00 96.25 79 ASP A O 1
ATOM 604 N N . ALA A 1 80 ? 4.850 -18.244 12.491 1.00 94.88 80 ALA A N 1
ATOM 605 C CA . ALA A 1 80 ? 5.004 -19.675 12.750 1.00 94.88 80 ALA A CA 1
ATOM 606 C C . ALA A 1 80 ? 4.060 -20.221 13.838 1.00 94.88 80 ALA A C 1
ATOM 608 O O . ALA A 1 80 ? 3.743 -21.409 13.825 1.00 94.88 80 ALA A O 1
ATOM 609 N N . GLN A 1 81 ? 3.631 -19.380 14.781 1.00 95.94 81 GLN A N 1
ATOM 610 C CA . GLN A 1 81 ? 2.769 -19.758 15.902 1.00 95.94 81 GLN A CA 1
ATOM 611 C C . GLN A 1 81 ? 1.321 -19.327 15.669 1.00 95.94 81 GLN A C 1
ATOM 613 O O . GLN A 1 81 ? 0.399 -20.083 15.971 1.00 95.94 81 GLN A O 1
ATOM 618 N N . PHE A 1 82 ? 1.120 -18.123 15.133 1.00 94.88 82 PHE A N 1
ATOM 619 C CA . PHE A 1 82 ? -0.208 -17.518 15.014 1.00 94.88 82 PHE A CA 1
ATOM 620 C C . PHE A 1 82 ? -0.864 -17.713 13.644 1.00 94.88 82 PHE A C 1
ATOM 622 O O . PHE A 1 82 ? -2.052 -17.431 13.492 1.00 94.88 82 PHE A O 1
ATOM 629 N N . GLY A 1 83 ? -0.129 -18.218 12.649 1.00 94.94 83 GLY A N 1
ATOM 630 C CA . GLY A 1 83 ? -0.613 -18.252 11.274 1.00 94.94 83 GLY A CA 1
ATOM 631 C C . GLY A 1 83 ? -0.611 -16.844 10.667 1.00 94.94 83 GLY A C 1
ATOM 632 O O . GLY A 1 83 ? 0.312 -16.079 10.937 1.00 94.94 83 GLY A O 1
ATOM 633 N N . PRO A 1 84 ? -1.590 -16.474 9.824 1.00 96.50 84 PRO A N 1
ATOM 634 C CA . PRO A 1 84 ? -1.617 -15.146 9.223 1.00 96.50 84 PRO A CA 1
ATOM 635 C C . PRO A 1 84 ? -1.689 -14.033 10.275 1.00 96.50 84 PRO A C 1
ATOM 637 O O . PRO A 1 84 ? -2.561 -14.037 11.140 1.00 96.50 84 PRO A O 1
ATOM 640 N N . VAL A 1 85 ? -0.805 -13.047 10.158 1.00 97.88 85 VAL A N 1
ATOM 641 C CA . VAL A 1 85 ? -0.795 -11.819 10.958 1.00 97.88 85 VAL A CA 1
ATOM 642 C C . VAL A 1 85 ? -0.953 -10.642 10.008 1.00 97.88 85 VAL A C 1
ATOM 644 O O . VAL A 1 85 ? -0.352 -10.626 8.935 1.00 97.88 85 VAL A O 1
ATOM 647 N N . LEU A 1 86 ? -1.783 -9.671 10.375 1.00 98.25 86 LEU A N 1
ATOM 648 C CA . LEU A 1 86 ? -1.991 -8.432 9.634 1.00 98.25 86 LEU A CA 1
ATOM 649 C C . LEU A 1 86 ? -1.085 -7.325 10.167 1.00 98.25 86 LEU A C 1
ATOM 651 O O . LEU A 1 86 ? -0.830 -7.252 11.368 1.00 98.25 86 LEU A O 1
ATOM 655 N N . LEU A 1 87 ? -0.682 -6.427 9.276 1.00 97.19 87 LEU A N 1
ATOM 656 C CA . LEU A 1 87 ? 0.092 -5.220 9.535 1.00 97.19 87 LEU A CA 1
ATOM 657 C C . LEU A 1 87 ? -0.707 -4.000 9.065 1.00 97.19 87 LEU A C 1
ATOM 659 O O . LEU A 1 87 ? -1.220 -3.998 7.948 1.00 97.19 87 LEU A O 1
ATOM 663 N N . PHE A 1 88 ? -0.767 -2.963 9.896 1.00 97.50 88 PHE A N 1
ATOM 664 C CA . PHE A 1 88 ? -1.278 -1.635 9.552 1.00 97.50 88 PHE A CA 1
ATOM 665 C C . PHE A 1 88 ? -0.324 -0.589 10.115 1.00 97.50 88 PHE A C 1
ATOM 667 O O . PHE A 1 88 ? 0.168 -0.755 11.231 1.00 97.50 88 PHE A O 1
ATOM 674 N N . GLY A 1 89 ? -0.066 0.488 9.384 1.00 95.38 89 GLY A N 1
ATOM 675 C CA . GLY A 1 89 ? 0.781 1.563 9.885 1.00 95.38 89 GLY A CA 1
ATOM 676 C C . GLY A 1 89 ? 0.916 2.735 8.931 1.00 95.38 89 GLY A C 1
ATOM 677 O O . GLY A 1 89 ? 0.348 2.740 7.834 1.00 95.38 89 GLY A O 1
ATOM 678 N N . ALA A 1 90 ? 1.715 3.715 9.349 1.00 93.25 90 ALA A N 1
ATOM 679 C CA . ALA A 1 90 ? 2.188 4.761 8.454 1.00 93.25 90 ALA A CA 1
ATOM 680 C C . ALA A 1 90 ? 2.943 4.141 7.266 1.00 93.25 90 ALA A C 1
ATOM 682 O O . ALA A 1 90 ? 3.646 3.145 7.424 1.00 93.25 90 ALA A O 1
ATOM 683 N N . GLY A 1 91 ? 2.775 4.728 6.084 1.00 87.50 91 GLY A N 1
ATOM 684 C CA . GLY A 1 91 ? 3.492 4.406 4.853 1.00 87.50 91 GLY A CA 1
ATOM 685 C C . GLY A 1 91 ? 4.627 5.395 4.560 1.00 87.50 91 GLY A C 1
ATOM 686 O O . GLY A 1 91 ? 4.967 6.259 5.373 1.00 87.50 91 GLY A O 1
ATOM 687 N N . GLY A 1 92 ? 5.212 5.275 3.369 1.00 81.62 92 GLY A N 1
ATOM 688 C CA . GLY A 1 92 ? 6.261 6.169 2.875 1.00 81.62 92 GLY A CA 1
ATOM 689 C C . GLY A 1 92 ? 7.685 5.766 3.270 1.00 81.62 92 GLY A C 1
ATOM 690 O O . GLY A 1 92 ? 7.955 4.657 3.720 1.00 81.62 92 GLY A O 1
ATOM 691 N N . GLN A 1 93 ? 8.644 6.670 3.065 1.00 70.31 93 GLN A N 1
ATOM 692 C CA . GLN A 1 93 ? 10.072 6.345 3.220 1.00 70.31 93 GLN A CA 1
ATOM 693 C C . GLN A 1 93 ? 10.528 6.195 4.679 1.00 70.31 93 GLN A C 1
ATOM 695 O O . GLN A 1 93 ? 11.571 5.607 4.938 1.00 70.31 93 GLN A O 1
ATOM 700 N N . LEU A 1 94 ? 9.774 6.738 5.639 1.00 67.31 94 LEU A N 1
ATOM 701 C CA . LEU A 1 94 ? 10.195 6.807 7.044 1.00 67.31 94 LEU A CA 1
ATOM 702 C C . LEU A 1 94 ? 9.589 5.702 7.924 1.00 67.31 94 LEU A C 1
ATOM 704 O O . LEU A 1 94 ? 9.784 5.717 9.140 1.00 67.31 94 LEU A O 1
ATOM 708 N N . VAL A 1 95 ? 8.895 4.726 7.329 1.00 70.25 95 VAL A N 1
ATOM 709 C CA . VAL A 1 95 ? 8.269 3.600 8.049 1.00 70.25 95 VAL A CA 1
ATOM 710 C C . VAL A 1 95 ? 9.285 2.815 8.871 1.00 70.25 95 VAL A C 1
ATOM 712 O O . VAL A 1 95 ? 9.038 2.508 10.038 1.00 70.25 95 VAL A O 1
ATOM 715 N N . GLU A 1 96 ? 10.461 2.549 8.298 1.00 65.56 96 GLU A N 1
ATOM 716 C CA . GLU A 1 96 ? 11.535 1.812 8.973 1.00 65.56 96 GLU A CA 1
ATOM 717 C C . GLU A 1 96 ? 12.109 2.571 10.181 1.00 65.56 96 GLU A C 1
ATOM 719 O O . GLU A 1 96 ? 12.600 1.956 11.132 1.00 65.56 96 GLU A O 1
ATOM 724 N N . VAL A 1 97 ? 12.002 3.905 10.171 1.00 65.38 97 VAL A N 1
ATOM 725 C CA . VAL A 1 97 ? 12.555 4.793 11.201 1.00 65.38 97 VAL A CA 1
ATOM 726 C C . VAL A 1 97 ? 11.578 4.971 12.360 1.00 65.38 97 VAL A C 1
ATOM 728 O O . VAL A 1 97 ? 11.959 4.778 13.514 1.00 65.38 97 VAL A O 1
ATOM 731 N N . PHE A 1 98 ? 10.319 5.317 12.074 1.00 70.12 98 PHE A N 1
ATOM 732 C CA . PHE A 1 98 ? 9.331 5.621 13.117 1.00 70.12 98 PHE A CA 1
ATOM 733 C C . PHE A 1 98 ? 8.676 4.382 13.724 1.00 70.12 98 PHE A C 1
ATOM 735 O O . PHE A 1 98 ? 8.149 4.467 14.831 1.00 70.12 98 PHE A O 1
ATOM 742 N N . LYS A 1 99 ? 8.731 3.231 13.035 1.00 81.50 99 LYS A N 1
ATOM 743 C CA . LYS A 1 99 ? 8.146 1.957 13.491 1.00 81.50 99 LYS A CA 1
ATOM 744 C C . LYS A 1 99 ? 6.681 2.093 13.934 1.00 81.50 99 LYS A C 1
ATOM 746 O O . LYS A 1 99 ? 6.237 1.356 14.814 1.00 81.50 99 LYS A O 1
ATOM 751 N N . ASP A 1 100 ? 5.943 3.014 13.316 1.00 92.25 100 ASP A N 1
ATOM 752 C CA . ASP A 1 100 ? 4.535 3.267 13.606 1.00 92.25 100 ASP A CA 1
ATOM 753 C C . ASP A 1 100 ? 3.658 2.206 12.938 1.00 92.25 100 ASP A C 1
ATOM 755 O O . ASP A 1 100 ? 3.203 2.362 11.802 1.00 92.25 100 ASP A O 1
ATOM 759 N N . ARG A 1 101 ? 3.504 1.076 13.628 1.00 93.56 101 ARG A N 1
ATOM 760 C CA . ARG A 1 101 ? 2.776 -0.086 13.130 1.00 93.56 101 ARG A CA 1
ATOM 761 C C . ARG A 1 101 ? 2.027 -0.809 14.237 1.00 93.56 101 ARG A C 1
ATOM 763 O O . ARG A 1 101 ? 2.516 -0.933 15.358 1.00 93.56 101 ARG A O 1
ATOM 770 N N . ALA A 1 102 ? 0.897 -1.381 13.858 1.00 96.94 102 ALA A N 1
ATOM 771 C CA . ALA A 1 102 ? 0.086 -2.273 14.661 1.00 96.94 102 ALA A CA 1
ATOM 772 C C . ALA A 1 102 ? -0.009 -3.644 13.991 1.00 96.94 102 ALA A C 1
ATOM 774 O O . ALA A 1 102 ? 0.023 -3.759 12.761 1.00 96.94 102 ALA A O 1
ATOM 775 N N . LEU A 1 103 ? -0.137 -4.682 14.817 1.00 97.31 103 LEU A N 1
ATOM 776 C CA .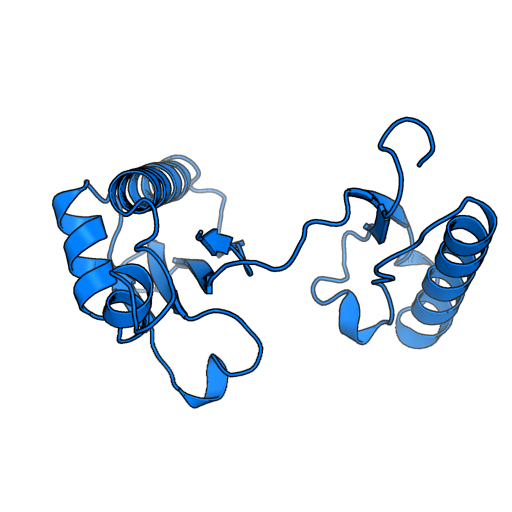 LEU A 1 103 ? -0.359 -6.052 14.374 1.00 97.31 103 LEU A CA 1
ATOM 777 C C . LEU A 1 103 ? -1.705 -6.546 14.891 1.00 97.31 103 LEU A C 1
ATOM 779 O O . LEU A 1 103 ? -2.109 -6.219 16.005 1.00 97.31 103 LEU A O 1
ATOM 783 N N . SER A 1 104 ? -2.384 -7.360 14.093 1.00 97.94 104 SER A N 1
ATOM 784 C CA . SER A 1 104 ? -3.631 -8.004 14.501 1.00 97.94 104 SER A CA 1
ATOM 785 C C . SER A 1 104 ? -3.785 -9.360 13.825 1.00 97.94 104 SER A C 1
ATOM 787 O O . SER A 1 104 ? -3.141 -9.636 12.814 1.00 97.94 104 SER A O 1
ATOM 789 N N . LEU A 1 105 ? -4.640 -10.213 14.379 1.00 97.81 105 LEU A N 1
ATOM 790 C CA . LEU A 1 105 ? -4.957 -11.512 13.798 1.00 97.81 105 LEU A CA 1
ATOM 791 C C . LEU A 1 105 ? -6.262 -11.415 13.001 1.00 97.81 105 LEU A C 1
ATOM 793 O O . LEU A 1 105 ? -7.223 -10.812 13.486 1.00 97.81 105 LEU A O 1
ATOM 797 N N . PRO A 1 106 ? -6.327 -11.994 11.793 1.00 96.81 106 PRO A N 1
ATOM 798 C CA . PRO A 1 106 ? -7.566 -12.069 11.046 1.00 96.81 106 PRO A CA 1
ATOM 799 C C . PRO A 1 106 ? -8.478 -13.204 11.577 1.00 96.81 106 PRO A C 1
ATOM 801 O O . PRO A 1 106 ? -7.983 -14.157 12.183 1.00 96.81 106 PRO A O 1
ATOM 804 N N . PRO A 1 107 ? -9.799 -13.169 11.311 1.00 96.69 107 PRO A N 1
ATOM 805 C CA . PRO A 1 107 ? -10.513 -12.112 10.604 1.00 96.69 107 PRO A CA 1
ATOM 806 C C . PRO A 1 107 ? -10.752 -10.873 11.481 1.00 96.69 107 PRO A C 1
ATOM 808 O O . PRO A 1 107 ? -11.086 -10.978 12.660 1.00 96.69 107 PRO A O 1
ATOM 811 N N . LEU A 1 108 ? -10.650 -9.691 10.879 1.00 98.38 108 LEU A N 1
ATOM 812 C CA . LEU A 1 108 ? -11.072 -8.438 11.493 1.00 98.38 108 LEU A CA 1
ATOM 813 C C . LEU A 1 108 ? -12.577 -8.233 11.302 1.00 98.38 108 LEU A C 1
ATOM 815 O O . LEU A 1 108 ? -13.137 -8.522 10.246 1.00 98.38 108 LEU A O 1
ATOM 819 N N . ASN A 1 109 ? -13.211 -7.656 12.317 1.00 98.19 109 ASN A N 1
ATOM 820 C CA . ASN A 1 109 ? -14.437 -6.876 12.165 1.00 98.19 109 ASN A CA 1
ATOM 821 C C . ASN A 1 109 ? -14.092 -5.381 12.305 1.00 98.19 109 ASN A C 1
ATOM 823 O O . ASN A 1 109 ? -12.949 -5.036 12.614 1.00 98.19 109 ASN A O 1
ATOM 827 N N . THR A 1 110 ? -15.064 -4.490 12.109 1.00 97.62 110 THR A N 1
ATOM 828 C CA . THR A 1 110 ? -14.836 -3.035 12.177 1.00 97.62 110 THR A CA 1
ATOM 829 C C . THR A 1 110 ? -14.280 -2.590 13.532 1.00 97.62 110 THR A C 1
ATOM 831 O O . THR A 1 110 ? -13.348 -1.795 13.581 1.00 97.62 110 THR A O 1
ATOM 834 N N . THR A 1 111 ? -14.749 -3.168 14.644 1.00 98.06 111 THR A N 1
ATOM 835 C CA . THR A 1 111 ? -14.214 -2.872 15.985 1.00 98.06 111 THR A CA 1
ATOM 836 C C . THR A 1 111 ? -12.738 -3.254 16.129 1.00 98.06 111 THR A C 1
ATOM 838 O O . THR A 1 111 ? -11.962 -2.498 16.710 1.00 98.06 111 THR A O 1
ATOM 841 N N . LEU A 1 112 ? -12.327 -4.415 15.613 1.00 98.25 112 LEU A N 1
ATOM 842 C CA . LEU A 1 112 ? -10.930 -4.854 15.646 1.00 98.25 112 LEU A CA 1
ATOM 843 C C . LEU A 1 112 ? -10.054 -4.030 14.697 1.00 98.25 112 LEU A C 1
ATOM 845 O O . LEU A 1 112 ? -8.933 -3.692 15.067 1.00 98.25 112 LEU A O 1
ATOM 849 N N . ALA A 1 113 ? -10.568 -3.666 13.519 1.00 98.31 113 ALA A N 1
ATOM 850 C CA . ALA A 1 113 ? -9.883 -2.776 12.584 1.00 98.31 113 ALA A CA 1
ATOM 851 C C . ALA A 1 113 ? -9.634 -1.396 13.212 1.00 98.31 113 ALA A C 1
ATOM 853 O O . ALA A 1 113 ? -8.500 -0.920 13.228 1.00 98.31 113 ALA A O 1
ATOM 854 N N . ARG A 1 114 ? -10.660 -0.808 13.838 1.00 98.00 114 ARG A N 1
ATOM 855 C CA . ARG A 1 114 ? -10.550 0.455 14.574 1.00 98.00 114 ARG A CA 1
ATOM 856 C C . ARG A 1 114 ? -9.510 0.379 15.692 1.00 98.00 114 ARG A C 1
ATOM 858 O O . ARG A 1 114 ? -8.624 1.224 15.756 1.00 98.00 114 ARG A O 1
ATOM 865 N N . ARG A 1 115 ? -9.549 -0.672 16.517 1.00 97.94 115 ARG A N 1
ATOM 866 C CA . ARG A 1 115 ? -8.554 -0.881 17.586 1.00 97.94 115 ARG A CA 1
ATOM 867 C C . ARG A 1 115 ? -7.133 -1.045 17.058 1.00 97.94 115 ARG A C 1
ATOM 869 O O . ARG A 1 115 ? -6.195 -0.584 17.696 1.00 97.94 115 ARG A O 1
ATOM 876 N N . MET A 1 116 ? -6.966 -1.709 15.918 1.00 97.81 116 MET A N 1
ATOM 877 C CA . MET A 1 116 ? -5.664 -1.841 15.265 1.00 97.81 116 MET A CA 1
ATOM 878 C C . MET A 1 116 ? -5.142 -0.470 14.814 1.00 97.81 116 MET A C 1
ATOM 880 O O . MET A 1 116 ? -3.974 -0.165 15.027 1.00 97.81 116 MET A O 1
ATOM 884 N N . MET A 1 117 ? -6.004 0.386 14.262 1.00 97.25 117 MET A N 1
ATOM 885 C CA . MET A 1 117 ? -5.635 1.758 13.899 1.00 97.25 117 MET A CA 1
ATOM 886 C C . MET A 1 117 ? -5.273 2.607 15.128 1.00 97.25 117 MET A C 1
ATOM 888 O O . MET A 1 117 ? -4.288 3.338 15.091 1.00 97.25 117 MET A O 1
ATOM 892 N N . GLU A 1 118 ? -6.009 2.474 16.235 1.00 97.12 118 GLU A N 1
ATOM 893 C CA . GLU A 1 118 ? -5.766 3.192 17.504 1.00 97.12 118 GLU A CA 1
ATOM 894 C C . GLU A 1 118 ? -4.408 2.886 18.149 1.00 97.12 118 GLU A C 1
ATOM 896 O O . GLU A 1 118 ? -3.924 3.660 18.973 1.00 97.12 118 GLU A O 1
ATOM 901 N N . GLN A 1 119 ? -3.761 1.787 17.761 1.00 96.75 119 GLN A N 1
ATOM 902 C CA . GLN A 1 119 ? -2.408 1.443 18.206 1.00 96.75 119 GLN A CA 1
ATOM 903 C C . GLN A 1 119 ? -1.306 2.192 17.439 1.00 96.75 119 GLN A C 1
ATOM 905 O O . GLN A 1 119 ? -0.130 2.030 17.766 1.00 96.75 119 GLN A O 1
ATOM 910 N N . THR A 1 120 ? -1.664 2.994 16.433 1.00 95.31 120 THR A N 1
ATOM 911 C CA . THR A 1 120 ? -0.723 3.749 15.595 1.00 95.31 120 THR A CA 1
ATOM 912 C C . THR A 1 120 ? -0.815 5.252 15.848 1.00 95.31 120 THR A C 1
ATOM 914 O O . THR A 1 120 ? -1.881 5.796 16.132 1.00 95.31 120 THR A O 1
ATOM 917 N N . GLN A 1 121 ? 0.309 5.947 15.708 1.00 92.56 121 GLN A N 1
ATOM 918 C CA . GLN A 1 121 ? 0.399 7.404 15.796 1.00 92.56 121 GLN A CA 1
ATOM 919 C C . GLN A 1 121 ? -0.239 8.081 14.579 1.00 92.56 121 GLN A C 1
ATOM 921 O O . GLN A 1 121 ? -0.780 9.184 14.700 1.00 92.56 121 GLN A O 1
ATOM 926 N N . VAL A 1 122 ? -0.219 7.426 13.411 1.00 92.56 122 VAL A N 1
ATOM 927 C CA . VAL A 1 122 ? -0.814 7.958 12.180 1.00 92.56 122 VAL A CA 1
ATOM 928 C C . VAL A 1 122 ? -2.319 8.190 12.309 1.00 92.56 122 VAL A C 1
ATOM 930 O O . VAL A 1 122 ? -2.827 9.096 11.651 1.00 92.56 122 VAL A O 1
ATOM 933 N N . LEU A 1 123 ? -3.030 7.483 13.202 1.00 94.19 123 LEU A N 1
ATOM 934 C CA . LEU A 1 123 ? -4.461 7.713 13.426 1.00 94.19 123 LEU A CA 1
ATOM 935 C C . LEU A 1 123 ? -4.771 9.177 13.759 1.00 94.19 123 LEU A C 1
ATOM 937 O O . LEU A 1 123 ? -5.696 9.739 13.181 1.00 94.19 123 LEU A O 1
ATOM 941 N N . SER A 1 124 ? -3.966 9.831 14.602 1.00 91.06 124 SER A N 1
ATOM 942 C CA . SER A 1 124 ? -4.178 11.247 14.937 1.00 91.06 124 SER A CA 1
ATOM 943 C C . SER A 1 124 ? -4.067 12.163 13.715 1.00 91.06 124 SER A C 1
ATOM 945 O O . SER A 1 124 ? -4.706 13.210 13.661 1.00 91.06 124 SER A O 1
ATOM 947 N N . ALA A 1 125 ? -3.266 11.781 12.717 1.00 90.44 125 ALA A N 1
ATOM 948 C CA . ALA A 1 125 ? -3.194 12.500 11.452 1.00 90.44 125 ALA A CA 1
ATOM 949 C C . ALA A 1 125 ? -4.420 12.210 10.569 1.00 90.44 125 ALA A C 1
ATOM 951 O O . ALA A 1 125 ? -4.961 13.132 9.959 1.00 90.44 125 ALA A O 1
ATOM 952 N N . LEU A 1 126 ? -4.883 10.957 10.545 1.00 92.69 126 LEU A N 1
ATOM 953 C CA . LEU A 1 126 ? -6.078 10.525 9.813 1.00 92.69 126 LEU A CA 1
ATOM 954 C C . LEU A 1 126 ? -7.369 11.157 10.358 1.00 92.69 126 LEU A C 1
ATOM 956 O O . LEU A 1 126 ? -8.275 11.445 9.582 1.00 92.69 126 LEU A O 1
ATOM 960 N N . GLU A 1 127 ? -7.444 11.433 11.661 1.00 92.31 127 GLU A N 1
ATOM 961 C CA . GLU A 1 127 ? -8.551 12.155 12.312 1.00 92.31 127 GLU A CA 1
ATOM 962 C C . GLU A 1 127 ? -8.562 13.665 12.009 1.00 92.31 127 GLU A C 1
ATOM 964 O O . GLU A 1 127 ? -9.521 14.367 12.332 1.00 92.31 127 GLU A O 1
ATOM 969 N N . GLY A 1 128 ? -7.526 14.162 11.330 1.00 86.62 128 GLY A N 1
ATOM 970 C CA . GLY A 1 128 ? -7.382 15.554 10.935 1.00 86.62 128 GLY A CA 1
ATOM 971 C C . GLY A 1 128 ? -6.429 16.328 11.845 1.00 86.62 128 GLY A C 1
ATOM 972 O O . GLY A 1 128 ? -6.554 16.371 13.066 1.00 86.62 128 GLY A O 1
ATOM 973 N N . VAL A 1 129 ? -5.486 17.021 11.213 1.00 81.81 129 VAL A N 1
ATOM 974 C CA . VAL A 1 129 ? -4.552 17.961 11.851 1.00 81.81 129 VAL A CA 1
ATOM 975 C C . VAL A 1 129 ? -4.747 19.347 11.242 1.00 81.81 129 VAL A C 1
ATOM 977 O O . VAL A 1 129 ? -5.362 19.486 10.187 1.00 81.81 129 VAL A O 1
ATOM 980 N N . ARG A 1 130 ? -4.237 20.398 11.896 1.00 73.75 130 ARG A N 1
ATOM 981 C CA . ARG A 1 130 ? -4.430 21.804 11.482 1.00 73.75 130 ARG A CA 1
ATOM 982 C C . ARG A 1 130 ? -4.316 21.996 9.959 1.00 73.75 130 ARG A C 1
ATOM 984 O O . ARG A 1 130 ? -3.235 21.862 9.397 1.00 73.75 130 ARG A O 1
ATOM 991 N N . GLY A 1 131 ? -5.432 22.357 9.320 1.00 73.56 131 GLY A N 1
ATOM 992 C CA . GLY A 1 131 ? -5.506 22.654 7.883 1.00 73.56 131 GLY A CA 1
ATOM 993 C C . GLY A 1 131 ? -5.858 21.474 6.967 1.00 73.56 131 GLY A C 1
ATOM 994 O O . GLY A 1 131 ? -6.055 21.699 5.776 1.00 73.56 131 GLY A O 1
ATOM 995 N N . ARG A 1 132 ? -5.996 20.247 7.490 1.00 80.88 132 ARG A N 1
ATOM 996 C CA . ARG A 1 132 ? -6.433 19.058 6.739 1.00 80.88 132 ARG A CA 1
ATOM 997 C C . ARG A 1 132 ? -7.698 18.465 7.358 1.00 80.88 132 ARG A C 1
ATOM 999 O O . ARG A 1 132 ? -7.836 18.425 8.577 1.00 80.88 132 ARG A O 1
ATOM 1006 N N . LYS A 1 133 ? -8.629 18.020 6.513 1.00 85.50 133 LYS A N 1
ATOM 1007 C CA . LYS A 1 133 ? -9.814 17.281 6.967 1.00 85.50 133 LYS A CA 1
ATOM 1008 C C . LYS A 1 133 ? -9.416 15.865 7.384 1.00 85.50 133 LYS A C 1
ATOM 1010 O O . LYS A 1 133 ? -8.399 15.355 6.918 1.00 85.50 133 LYS A O 1
ATOM 1015 N N . ALA A 1 134 ? -10.231 15.270 8.247 1.00 91.00 134 ALA A N 1
ATOM 1016 C CA . ALA A 1 134 ? -10.161 13.845 8.521 1.00 91.00 134 ALA A CA 1
ATOM 1017 C C . ALA A 1 134 ? -10.406 13.047 7.234 1.00 91.00 134 ALA A C 1
ATOM 1019 O O . ALA A 1 134 ? -11.207 13.473 6.396 1.00 91.00 134 ALA A O 1
ATOM 1020 N N . VAL A 1 135 ? -9.749 11.897 7.119 1.00 93.56 135 VAL A N 1
ATOM 1021 C CA . VAL A 1 135 ? -10.044 10.914 6.069 1.00 93.56 135 VAL A CA 1
ATOM 1022 C C . VAL A 1 135 ? -11.356 10.189 6.384 1.00 93.56 135 VAL A C 1
ATOM 1024 O O . VAL A 1 135 ? -11.851 10.229 7.515 1.00 93.56 135 VAL A O 1
ATOM 1027 N N . ASP A 1 136 ? -11.901 9.461 5.412 1.00 94.81 136 ASP A N 1
ATOM 1028 C CA . ASP A 1 136 ? -13.019 8.546 5.661 1.00 94.81 136 ASP A CA 1
ATOM 1029 C C . ASP A 1 136 ? -12.553 7.307 6.454 1.00 94.81 136 ASP A C 1
ATOM 1031 O O . ASP A 1 136 ? -12.159 6.277 5.897 1.00 94.81 136 ASP A O 1
ATOM 1035 N N . LEU A 1 137 ? -12.572 7.420 7.787 1.00 95.69 137 LEU A N 1
ATOM 1036 C CA . LEU A 1 137 ? -12.170 6.338 8.690 1.00 95.69 137 LEU A CA 1
ATOM 1037 C C . LEU A 1 137 ? -13.059 5.098 8.540 1.00 95.69 137 LEU A C 1
ATOM 1039 O O . LEU A 1 137 ? -12.556 3.986 8.659 1.00 95.69 137 LEU A O 1
ATOM 1043 N N . ALA A 1 138 ? -14.349 5.265 8.239 1.00 96.31 138 ALA A N 1
ATOM 1044 C CA . ALA A 1 138 ? -15.261 4.137 8.069 1.00 96.31 138 ALA A CA 1
ATOM 1045 C C . ALA A 1 138 ? -14.920 3.339 6.800 1.00 96.31 138 ALA A C 1
ATOM 1047 O O . ALA A 1 138 ? -14.903 2.107 6.826 1.00 96.31 138 ALA A O 1
ATOM 1048 N N . ALA A 1 139 ? -14.582 4.027 5.704 1.00 97.12 139 ALA A N 1
ATOM 1049 C CA . ALA A 1 139 ? -14.101 3.375 4.489 1.00 97.12 139 ALA A CA 1
ATOM 1050 C C . ALA A 1 139 ? -12.764 2.647 4.712 1.00 97.12 139 ALA A C 1
ATOM 1052 O O . ALA A 1 139 ? -12.566 1.554 4.175 1.00 97.12 139 ALA A O 1
ATOM 1053 N N . LEU A 1 140 ? -11.862 3.213 5.522 1.00 97.06 140 LEU A N 1
ATOM 1054 C CA . LEU A 1 140 ? -10.595 2.566 5.872 1.00 97.06 140 LEU A CA 1
ATOM 1055 C C . LEU A 1 140 ? -10.800 1.321 6.754 1.00 97.06 140 LEU A C 1
ATOM 1057 O O . LEU A 1 140 ? -10.180 0.288 6.505 1.00 97.06 140 LEU A O 1
ATOM 1061 N N . GLU A 1 141 ? -11.693 1.384 7.743 1.00 98.06 141 GLU A N 1
ATOM 1062 C CA . GLU A 1 141 ? -12.067 0.232 8.574 1.00 98.06 141 GLU A CA 1
ATOM 1063 C C . GLU A 1 141 ? -12.647 -0.905 7.719 1.00 98.06 141 GLU A C 1
ATOM 1065 O O . GLU A 1 141 ? -12.215 -2.052 7.837 1.00 98.06 141 GLU A O 1
ATOM 1070 N N . GLU A 1 142 ? -13.571 -0.591 6.807 1.00 98.25 142 GLU A N 1
ATOM 1071 C CA . GLU A 1 142 ? -14.152 -1.564 5.872 1.00 98.25 142 GLU A CA 1
ATOM 1072 C C . GLU A 1 142 ? -13.092 -2.155 4.928 1.00 98.25 142 GLU A C 1
ATOM 1074 O O . GLU A 1 142 ? -13.086 -3.361 4.666 1.00 98.25 142 GLU A O 1
ATOM 1079 N N . PHE A 1 143 ? -12.154 -1.335 4.445 1.00 98.19 143 PHE A N 1
ATOM 1080 C CA . PHE A 1 143 ? -11.021 -1.806 3.649 1.00 98.19 143 PHE A CA 1
ATOM 1081 C C . PHE A 1 143 ? -10.176 -2.835 4.416 1.00 98.19 143 PHE A C 1
ATOM 1083 O O . PHE A 1 143 ? -9.869 -3.897 3.869 1.00 98.19 143 PHE A O 1
ATOM 1090 N N . LEU A 1 144 ? -9.853 -2.570 5.686 1.00 98.44 144 LEU A N 1
ATOM 1091 C CA . LEU A 1 144 ? -9.096 -3.498 6.535 1.00 98.44 144 LEU A CA 1
ATOM 1092 C C . LEU A 1 144 ? -9.859 -4.800 6.801 1.00 98.44 144 LEU A C 1
ATOM 1094 O O . LEU A 1 144 ? -9.260 -5.877 6.773 1.00 98.44 144 LEU A O 1
ATOM 1098 N N . VAL A 1 145 ? -11.176 -4.727 7.010 1.00 98.69 145 VAL A N 1
ATOM 1099 C CA . VAL A 1 145 ? -12.033 -5.913 7.164 1.00 98.69 145 VAL A CA 1
ATOM 1100 C C . VAL A 1 145 ? -11.994 -6.779 5.905 1.00 98.69 145 VAL A C 1
ATOM 1102 O O . VAL A 1 145 ? -11.750 -7.983 5.998 1.00 98.69 145 VAL A O 1
ATOM 1105 N N . ARG A 1 146 ? -12.149 -6.186 4.717 1.00 98.44 146 ARG A N 1
ATOM 1106 C CA . ARG A 1 146 ? -12.094 -6.927 3.444 1.00 98.44 146 ARG A CA 1
ATOM 1107 C C . ARG A 1 146 ? -10.716 -7.506 3.159 1.00 98.44 146 ARG A C 1
ATOM 1109 O O . ARG A 1 146 ? -10.612 -8.650 2.723 1.00 98.44 146 ARG A O 1
ATOM 1116 N N . PHE A 1 147 ? -9.658 -6.744 3.429 1.00 98.31 147 PHE A N 1
ATOM 1117 C CA . PHE A 1 147 ? -8.287 -7.236 3.315 1.00 98.31 147 PHE A CA 1
ATOM 1118 C C . PHE A 1 147 ? -8.062 -8.441 4.236 1.00 98.31 147 PHE A C 1
ATOM 1120 O O . PHE A 1 147 ? -7.520 -9.464 3.823 1.00 98.31 147 PHE A O 1
ATOM 1127 N N . SER A 1 148 ? -8.553 -8.359 5.472 1.00 98.12 148 SER A N 1
ATOM 1128 C CA . SER A 1 148 ? -8.485 -9.456 6.427 1.00 98.12 148 SER A CA 1
ATOM 1129 C C . SER A 1 148 ? -9.249 -10.701 5.964 1.00 98.12 148 SER A C 1
ATOM 1131 O O . SER A 1 148 ? -8.732 -11.810 6.098 1.00 98.12 148 SER A O 1
ATOM 1133 N N . GLN A 1 149 ? -10.445 -10.533 5.393 1.00 97.94 149 GLN A N 1
ATOM 1134 C CA . GLN A 1 149 ? -11.226 -11.633 4.818 1.00 97.94 149 GLN A CA 1
ATOM 1135 C C . GLN A 1 149 ? -10.484 -12.304 3.657 1.00 97.94 149 GLN A C 1
ATOM 1137 O O . GLN A 1 149 ? -10.359 -13.528 3.648 1.00 97.94 149 GLN A O 1
ATOM 1142 N N . LEU A 1 150 ? -9.905 -11.517 2.742 1.00 97.81 150 LEU A N 1
ATOM 1143 C CA . LEU A 1 150 ? -9.093 -12.027 1.634 1.00 97.81 150 LEU A CA 1
ATOM 1144 C C . LEU A 1 150 ? -7.962 -12.938 2.135 1.00 97.81 150 LEU A C 1
ATOM 1146 O O . LEU A 1 150 ? -7.771 -14.030 1.602 1.00 97.81 150 LEU A O 1
ATOM 1150 N N . VAL A 1 151 ? -7.236 -12.510 3.171 1.00 97.19 151 VAL A N 1
ATOM 1151 C CA . VAL A 1 151 ? -6.131 -13.282 3.763 1.00 97.19 151 VAL A CA 1
ATOM 1152 C C . VAL A 1 151 ? -6.616 -14.618 4.341 1.00 97.19 151 VAL A C 1
ATOM 1154 O O . VAL A 1 151 ? -5.958 -15.641 4.156 1.00 97.19 151 VAL A O 1
ATOM 1157 N N . VAL A 1 152 ? -7.772 -14.640 5.013 1.00 96.00 152 VAL A N 1
ATOM 1158 C CA . VAL A 1 152 ? -8.335 -15.872 5.604 1.00 96.00 152 VAL A CA 1
ATOM 1159 C C . VAL A 1 152 ? -8.817 -16.844 4.531 1.00 96.00 152 VAL A C 1
ATOM 1161 O O . VAL A 1 152 ? -8.592 -18.053 4.637 1.00 96.00 152 VAL A O 1
ATOM 1164 N N . GLU A 1 153 ? -9.485 -16.330 3.502 1.00 96.69 153 GLU A N 1
ATOM 1165 C CA . GLU A 1 153 ? -10.068 -17.144 2.436 1.00 96.69 153 GLU A CA 1
ATOM 1166 C C . GLU A 1 153 ? -8.998 -17.717 1.500 1.00 96.69 153 GLU A C 1
ATOM 1168 O O . GLU A 1 153 ? -9.093 -18.865 1.060 1.00 96.69 153 GLU A O 1
ATOM 1173 N N . GLN A 1 154 ? -7.940 -16.954 1.225 1.00 96.81 154 GLN A N 1
ATOM 1174 C CA . GLN A 1 154 ? -6.910 -17.318 0.258 1.00 96.81 154 GLN A CA 1
ATOM 1175 C C . GLN A 1 154 ? -5.662 -17.893 0.935 1.00 96.81 154 GLN A C 1
ATOM 1177 O O . GLN A 1 154 ? -4.580 -17.314 0.888 1.00 96.81 154 GLN A O 1
ATOM 1182 N N . ARG A 1 155 ? -5.768 -19.115 1.474 1.00 91.06 155 ARG A N 1
ATOM 1183 C CA . ARG A 1 155 ? -4.668 -19.822 2.179 1.00 91.06 155 ARG A CA 1
ATOM 1184 C C . ARG A 1 155 ? -3.367 -20.014 1.379 1.00 91.06 155 ARG A C 1
ATOM 1186 O O . ARG A 1 155 ? -2.361 -20.442 1.934 1.00 91.06 155 ARG A O 1
ATOM 1193 N N . ARG A 1 156 ? -3.387 -19.768 0.064 1.00 94.44 156 ARG A N 1
ATOM 1194 C CA . ARG A 1 156 ? -2.201 -19.829 -0.810 1.00 94.44 156 ARG A CA 1
ATOM 1195 C C . ARG A 1 156 ? -1.327 -18.577 -0.714 1.00 94.44 156 ARG A C 1
ATOM 1197 O O . ARG A 1 156 ? -0.181 -18.622 -1.156 1.00 94.44 156 ARG A O 1
ATOM 1204 N N . ILE A 1 157 ? -1.855 -17.485 -0.168 1.00 93.19 157 ILE A N 1
ATOM 1205 C CA . ILE A 1 157 ? -1.111 -16.251 0.063 1.00 93.19 157 ILE A CA 1
ATOM 1206 C C . ILE A 1 157 ? -0.186 -16.476 1.261 1.00 93.19 157 ILE A C 1
ATOM 1208 O O . ILE A 1 157 ? -0.648 -16.705 2.375 1.00 93.19 157 ILE A O 1
ATOM 1212 N N . ARG A 1 158 ? 1.130 -16.441 1.025 1.00 93.69 158 ARG A N 1
ATOM 1213 C CA . ARG A 1 158 ? 2.134 -16.456 2.106 1.00 93.69 158 ARG A CA 1
ATOM 1214 C C . ARG A 1 158 ? 2.417 -15.062 2.648 1.00 93.69 158 ARG A C 1
ATOM 1216 O O . ARG A 1 158 ? 2.669 -14.903 3.836 1.00 93.69 158 ARG A O 1
ATOM 1223 N N . GLU A 1 159 ? 2.400 -14.086 1.754 1.00 94.44 159 GLU A N 1
ATOM 1224 C CA . GLU A 1 159 ? 2.636 -12.686 2.050 1.00 94.44 159 GLU A CA 1
ATOM 1225 C C . GLU A 1 159 ? 1.865 -11.845 1.036 1.00 94.44 159 GLU A C 1
ATOM 1227 O O . GLU A 1 159 ? 1.738 -12.229 -0.132 1.00 94.44 159 GLU A O 1
ATOM 1232 N N . ILE A 1 160 ? 1.310 -10.734 1.498 1.00 95.50 160 ILE A N 1
ATOM 1233 C CA . ILE A 1 160 ? 0.651 -9.737 0.664 1.00 95.50 160 ILE A CA 1
ATOM 1234 C C . ILE A 1 160 ? 0.827 -8.374 1.312 1.00 95.50 160 ILE A C 1
ATOM 1236 O O . ILE A 1 160 ? 0.599 -8.224 2.509 1.00 95.50 160 ILE A O 1
ATOM 1240 N N . ASP A 1 161 ? 1.180 -7.373 0.523 1.00 93.56 161 ASP A N 1
ATOM 1241 C CA . ASP A 1 161 ? 1.280 -5.996 0.971 1.00 93.56 161 ASP A CA 1
ATOM 1242 C C . ASP A 1 161 ? 0.638 -5.041 -0.037 1.00 93.56 161 ASP A C 1
ATOM 1244 O O . ASP A 1 161 ? 0.566 -5.291 -1.243 1.00 93.56 161 ASP A O 1
ATOM 1248 N N . ILE A 1 162 ? 0.131 -3.935 0.490 1.00 94.00 162 ILE A N 1
ATOM 1249 C CA . ILE A 1 162 ? -0.308 -2.779 -0.270 1.00 94.00 162 ILE A CA 1
ATOM 1250 C C . ILE A 1 162 ? 0.439 -1.585 0.314 1.00 94.00 162 ILE A C 1
ATOM 1252 O O . ILE A 1 162 ? 0.116 -1.088 1.396 1.00 94.00 162 ILE A O 1
ATOM 1256 N N . ASN A 1 163 ? 1.464 -1.151 -0.417 1.00 90.94 163 ASN A N 1
ATOM 1257 C CA . ASN A 1 163 ? 2.319 -0.039 -0.039 1.00 90.94 163 ASN A CA 1
ATOM 1258 C C . ASN A 1 163 ? 2.636 0.855 -1.263 1.00 90.94 163 ASN A C 1
ATOM 1260 O O . ASN A 1 163 ? 3.365 0.420 -2.160 1.00 90.94 163 ASN A O 1
ATOM 1264 N N . PRO A 1 164 ? 2.119 2.097 -1.338 1.00 90.88 164 PRO A N 1
ATOM 1265 C CA . PRO A 1 164 ? 1.241 2.746 -0.364 1.00 90.88 164 PRO A CA 1
ATOM 1266 C C . PRO A 1 164 ? -0.252 2.452 -0.601 1.00 90.88 164 PRO A C 1
ATOM 1268 O O . PRO A 1 164 ? -0.706 2.308 -1.739 1.00 90.88 164 PRO A O 1
ATOM 1271 N N . VAL A 1 165 ? -1.034 2.479 0.478 1.00 92.81 165 VAL A N 1
ATOM 1272 C CA . VAL A 1 165 ? -2.459 2.845 0.456 1.00 92.81 165 VAL A CA 1
ATOM 1273 C C . VAL A 1 165 ? -2.544 4.359 0.654 1.00 92.81 165 VAL A C 1
ATOM 1275 O O . VAL A 1 165 ? -1.988 4.882 1.615 1.00 92.81 165 VAL A O 1
ATOM 1278 N N . LEU A 1 166 ? -3.227 5.073 -0.242 1.00 92.00 166 LEU A N 1
ATOM 1279 C CA . LEU A 1 166 ? -3.488 6.507 -0.076 1.00 92.00 166 LEU A CA 1
ATOM 1280 C C . LEU A 1 166 ? -4.839 6.710 0.617 1.00 92.00 166 LEU A C 1
ATOM 1282 O O . LEU A 1 166 ? -5.859 6.258 0.102 1.00 92.00 166 LEU A O 1
ATOM 1286 N N . ALA A 1 167 ? -4.836 7.404 1.756 1.00 90.94 167 ALA A N 1
ATOM 1287 C CA . ALA A 1 167 ? -6.039 7.795 2.493 1.00 90.94 167 ALA A CA 1
ATOM 1288 C C . ALA A 1 167 ? -6.207 9.323 2.484 1.00 90.94 167 ALA A C 1
ATOM 1290 O O . ALA A 1 167 ? -5.270 10.055 2.812 1.00 90.94 167 ALA A O 1
ATOM 1291 N N . SER A 1 168 ? -7.392 9.809 2.115 1.00 86.25 168 SER A N 1
ATOM 1292 C CA . SER A 1 168 ? -7.707 11.236 1.945 1.00 86.25 168 SER A CA 1
ATOM 1293 C C . SER A 1 168 ? -9.130 11.560 2.360 1.00 86.25 168 SER A C 1
ATOM 1295 O O . SER A 1 168 ? -9.985 10.668 2.163 1.00 86.25 168 SER A O 1
#

Mean predicted aligned error: 4.69 Å

pLDDT: mean 93.11, std 6.99, range [65.38, 98.69]

Sequence (168 aa):
ANSIGYPVVLKLFSETITHKTDVGGVQLNLRDETAVRNAYRTIQSSVHEKAGEGNFLGVTVQPMLKLEGYELIVGSSIDAQFGPVLLFGAGGQL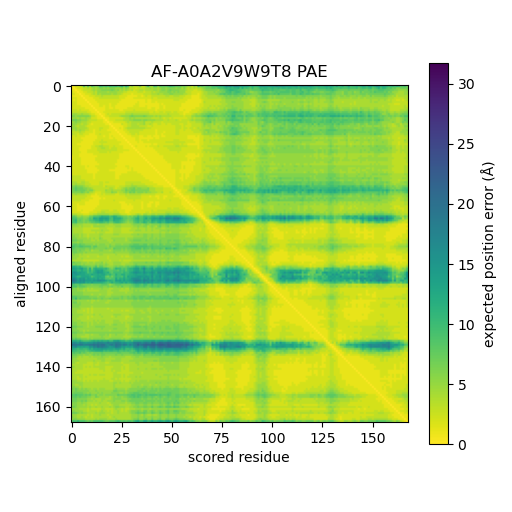VEVFKDRALSLPPLNTTLARRMMEQTQVLSALEGVRGRKAVDLAALEEFLVRFSQLVVEQRRIREIDINPVLAS